Protein AF-A0A550CJ92-F1 (a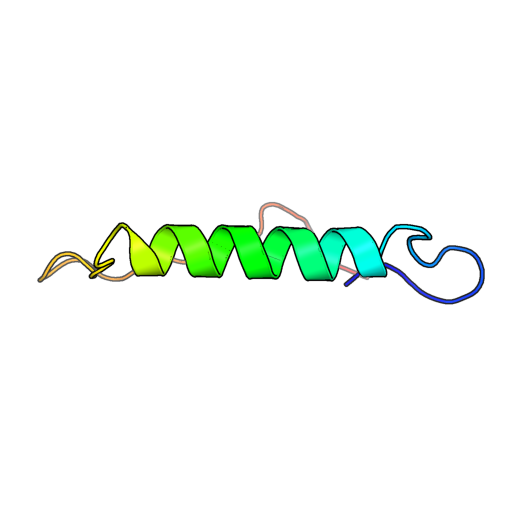fdb_monomer_lite)

Organism: NCBI:txid97359

Radius of gyration: 16.52 Å; chains: 1; bounding box: 37×15×36 Å

pLDDT: mean 86.75, std 10.39, range [46.34, 97.44]

InterPro domains:
  IPR001128 Cytochrome P450 [PF00067] (3-43)
  IPR036396 Cytochrome P450 superfamily [G3DSA:1.10.630.10] (1-50)
  IPR036396 Cytochrome P450 superfamily [SSF48264] (2-45)

Sequence (51 aa):
MYGFGRRICPGRLLADASVFVTVAMSLAAFDIRPIEGTPLPEYKTTGGPIK

Secondary structure (DSSP, 8-state):
----GGGS-TTHHHHHHHHHHHHHHHHHH----PPTT-PPPP----SPP--

Foldseek 3Di:
DQDDDPRRDPCPVVVVVVVVVVVVVPVVVDDDDDDPPDDDDDDDDPDDDDD

Structure (mmCIF, N/CA/C/O backbone):
data_AF-A0A550CJ92-F1
#
_entry.id   AF-A0A550CJ92-F1
#
loop_
_atom_site.group_PDB
_atom_site.id
_atom_site.type_symbol
_atom_site.label_atom_id
_atom_site.label_alt_id
_atom_site.label_comp_id
_atom_site.label_asym_id
_atom_site.label_entity_id
_atom_site.label_seq_id
_atom_site.pdbx_PDB_ins_code
_atom_site.Cartn_x
_atom_site.Cartn_y
_atom_site.Cartn_z
_atom_site.occupancy
_atom_site.B_iso_or_equiv
_atom_site.auth_seq_id
_atom_site.auth_comp_id
_atom_site.auth_asym_id
_atom_site.auth_atom_id
_atom_site.pdbx_PDB_model_num
ATOM 1 N N . MET A 1 1 ? 6.096 4.848 -2.880 1.00 63.97 1 MET A N 1
ATOM 2 C CA . MET A 1 1 ? 6.351 5.210 -4.295 1.00 63.97 1 MET A CA 1
ATOM 3 C C . MET A 1 1 ? 7.277 4.166 -4.914 1.00 63.97 1 MET A C 1
ATOM 5 O O . MET A 1 1 ? 8.208 3.741 -4.246 1.00 63.97 1 MET A O 1
ATOM 9 N N . TYR A 1 2 ? 7.012 3.719 -6.144 1.00 83.25 2 TYR A N 1
ATOM 10 C CA . TYR A 1 2 ? 7.591 2.505 -6.755 1.00 83.25 2 TYR A CA 1
ATOM 11 C C . TYR A 1 2 ? 9.042 2.622 -7.286 1.00 83.25 2 TYR A C 1
ATOM 13 O O . TYR A 1 2 ? 9.404 1.945 -8.249 1.00 83.25 2 TYR A O 1
ATOM 21 N N . GLY A 1 3 ? 9.875 3.473 -6.683 1.00 85.25 3 GLY A N 1
ATOM 22 C CA . GLY A 1 3 ? 11.245 3.741 -7.142 1.00 85.25 3 GLY A CA 1
ATOM 23 C C . GLY A 1 3 ? 11.332 4.710 -8.332 1.00 85.25 3 GLY A C 1
ATOM 24 O O . GLY A 1 3 ? 10.345 5.341 -8.708 1.00 85.25 3 GLY A O 1
ATOM 25 N N . PHE A 1 4 ? 12.532 4.849 -8.909 1.00 88.06 4 PHE A N 1
ATOM 26 C CA . PHE A 1 4 ? 12.844 5.796 -9.990 1.00 88.06 4 PHE A CA 1
ATOM 27 C C . PHE A 1 4 ? 13.845 5.210 -11.006 1.00 88.06 4 PHE A C 1
ATOM 29 O O . PHE A 1 4 ? 14.657 4.337 -10.682 1.00 88.06 4 PHE A O 1
ATOM 36 N N . GLY A 1 5 ? 13.805 5.717 -12.243 1.00 86.19 5 GLY A N 1
ATOM 37 C CA . GLY A 1 5 ? 14.750 5.380 -13.310 1.00 86.19 5 GLY A CA 1
ATOM 38 C C . GLY A 1 5 ? 14.666 3.920 -13.766 1.00 86.19 5 GLY A C 1
ATOM 39 O O . GLY A 1 5 ? 13.596 3.320 -13.797 1.00 86.19 5 GLY A O 1
ATOM 40 N N . ARG A 1 6 ? 15.817 3.319 -14.097 1.00 87.88 6 ARG A N 1
ATOM 41 C CA . ARG A 1 6 ? 15.917 1.932 -14.605 1.00 87.88 6 ARG A CA 1
ATOM 42 C C . ARG A 1 6 ? 15.506 0.847 -13.596 1.00 87.88 6 ARG A C 1
ATOM 44 O O . ARG A 1 6 ? 15.415 -0.313 -13.973 1.00 87.88 6 ARG A O 1
ATOM 51 N N . ARG A 1 7 ? 15.300 1.205 -12.323 1.00 90.00 7 ARG A N 1
ATOM 52 C CA . ARG A 1 7 ? 14.845 0.304 -11.247 1.00 90.00 7 ARG A CA 1
ATOM 53 C C . ARG A 1 7 ? 13.433 0.640 -10.765 1.00 90.00 7 ARG A C 1
ATOM 55 O O . ARG A 1 7 ? 13.073 0.316 -9.637 1.00 90.00 7 ARG A O 1
ATOM 62 N N . ILE A 1 8 ? 12.644 1.326 -11.589 1.00 90.88 8 ILE A N 1
ATOM 63 C CA . ILE A 1 8 ? 11.218 1.481 -11.319 1.00 90.88 8 ILE A CA 1
ATOM 64 C C . ILE A 1 8 ? 10.556 0.100 -11.284 1.00 90.88 8 ILE A C 1
ATOM 66 O O . ILE A 1 8 ? 10.924 -0.776 -12.067 1.00 90.88 8 ILE A O 1
ATOM 70 N N . CYS A 1 9 ? 9.612 -0.113 -10.363 1.00 89.88 9 CYS A N 1
ATOM 71 C CA . CYS A 1 9 ? 8.908 -1.390 -10.262 1.00 89.88 9 CYS A CA 1
ATOM 72 C C . CYS A 1 9 ? 8.294 -1.756 -11.627 1.00 89.88 9 CYS A C 1
ATOM 74 O O . CYS A 1 9 ? 7.397 -1.040 -12.085 1.00 89.88 9 CYS A O 1
ATOM 76 N N . PRO A 1 10 ? 8.724 -2.859 -12.274 1.00 90.19 10 PRO A N 1
ATOM 77 C CA . PRO A 1 10 ? 8.178 -3.248 -13.573 1.00 90.19 10 PRO A CA 1
ATOM 78 C C . PRO A 1 10 ? 6.697 -3.637 -13.461 1.00 90.19 10 PRO A C 1
ATOM 80 O O . PRO A 1 10 ? 5.934 -3.472 -14.405 1.00 90.19 10 PRO A O 1
ATOM 83 N N . GLY A 1 11 ? 6.269 -4.087 -12.276 1.00 93.06 11 GLY A N 1
ATOM 84 C CA . GLY A 1 11 ? 4.883 -4.419 -11.956 1.00 93.06 11 GLY A CA 1
ATOM 85 C C . GLY A 1 11 ? 4.037 -3.242 -11.469 1.00 93.06 11 GLY A C 1
ATOM 86 O O . GLY A 1 11 ? 2.967 -3.481 -10.921 1.00 93.06 11 GLY A O 1
ATOM 87 N N . ARG A 1 12 ? 4.480 -1.984 -11.622 1.00 92.62 12 ARG A N 1
ATOM 88 C CA . ARG A 1 12 ? 3.752 -0.814 -11.094 1.00 92.62 12 ARG A CA 1
ATOM 89 C C . ARG A 1 12 ? 2.297 -0.753 -11.566 1.00 92.62 12 ARG A C 1
ATOM 91 O O . ARG A 1 12 ? 1.420 -0.480 -10.761 1.00 92.62 12 ARG A O 1
ATOM 98 N N . LEU A 1 13 ? 2.044 -1.041 -12.842 1.00 93.31 13 LEU A N 1
ATOM 99 C CA . LEU A 1 13 ? 0.690 -1.020 -13.405 1.00 93.31 13 LEU A CA 1
ATOM 100 C C . LEU A 1 13 ? -0.215 -2.077 -12.757 1.00 93.31 13 LEU A C 1
ATOM 102 O O . LEU A 1 13 ? -1.362 -1.792 -12.430 1.00 93.31 13 LEU A O 1
ATOM 106 N N . LEU A 1 14 ? 0.321 -3.279 -12.528 1.00 94.19 14 LEU A N 1
ATOM 107 C CA . LEU A 1 14 ? -0.400 -4.348 -11.842 1.00 94.19 14 LEU A CA 1
ATOM 108 C C . LEU A 1 14 ? -0.651 -3.993 -10.373 1.00 94.19 14 LEU A C 1
ATOM 110 O O . LEU A 1 14 ? -1.745 -4.230 -9.878 1.00 94.19 14 LEU A O 1
ATOM 114 N N . ALA A 1 15 ? 0.345 -3.423 -9.691 1.00 93.88 15 ALA A N 1
ATOM 115 C CA . ALA A 1 15 ? 0.217 -2.998 -8.301 1.00 93.88 15 ALA A CA 1
ATOM 116 C C . ALA A 1 15 ? -0.820 -1.874 -8.137 1.00 93.88 15 ALA A C 1
ATOM 118 O O . ALA A 1 15 ? -1.646 -1.931 -7.232 1.00 93.88 15 ALA A O 1
ATOM 119 N N . ASP A 1 16 ? -0.826 -0.889 -9.038 1.00 93.75 16 ASP A N 1
ATOM 120 C CA . ASP A 1 16 ? -1.808 0.198 -9.011 1.00 93.75 16 ASP A CA 1
ATOM 121 C C . ASP A 1 16 ? -3.231 -0.339 -9.257 1.00 93.75 16 ASP A C 1
ATOM 123 O O . ASP A 1 16 ? -4.158 0.002 -8.520 1.00 93.75 16 ASP A O 1
ATOM 127 N N . ALA A 1 17 ? -3.404 -1.246 -10.225 1.00 95.56 17 ALA A N 1
ATOM 128 C CA . ALA A 1 17 ? -4.697 -1.876 -10.491 1.00 95.56 17 ALA A CA 1
ATOM 129 C C . ALA A 1 17 ? -5.171 -2.773 -9.333 1.00 95.56 17 ALA A C 1
ATOM 131 O O . ALA A 1 17 ? -6.343 -2.730 -8.957 1.00 95.56 17 ALA A O 1
ATOM 132 N N . SER A 1 18 ? -4.278 -3.574 -8.746 1.00 95.38 18 SER A N 1
ATOM 133 C CA . SER A 1 18 ? -4.641 -4.492 -7.664 1.00 95.38 18 SER A CA 1
ATOM 134 C C . SER A 1 18 ? -5.037 -3.744 -6.395 1.00 95.38 18 SER A C 1
ATOM 136 O O . SER A 1 18 ?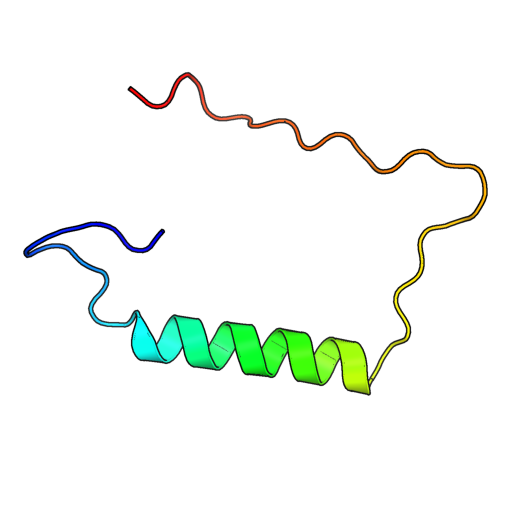 -6.061 -4.073 -5.795 1.00 95.38 18 SER A O 1
ATOM 138 N N . VAL A 1 19 ? -4.292 -2.701 -6.012 1.00 95.19 19 VAL A N 1
ATOM 139 C CA . VAL A 1 19 ? -4.630 -1.862 -4.854 1.00 95.19 19 VAL A CA 1
ATOM 140 C C . VAL A 1 19 ? -5.976 -1.180 -5.071 1.00 95.19 19 VAL A C 1
ATOM 142 O O . VAL A 1 19 ? -6.824 -1.224 -4.180 1.00 95.19 19 VAL A O 1
ATOM 145 N N . PHE A 1 20 ? -6.209 -0.621 -6.262 1.00 95.88 20 PHE A N 1
ATOM 146 C CA . PHE A 1 20 ? -7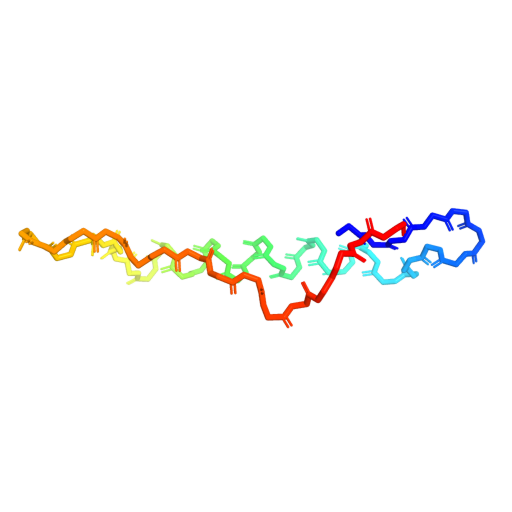.476 0.032 -6.582 1.00 95.88 20 PHE A CA 1
ATOM 147 C C . PHE A 1 20 ? -8.666 -0.917 -6.417 1.00 95.88 20 PHE A C 1
ATOM 149 O O . PHE A 1 20 ? -9.608 -0.609 -5.687 1.00 95.88 20 PHE A O 1
ATOM 156 N N . VAL A 1 21 ? -8.604 -2.094 -7.043 1.00 96.94 21 VAL A N 1
ATOM 157 C CA . VAL A 1 21 ? -9.700 -3.069 -6.983 1.00 96.94 21 VAL A CA 1
ATOM 158 C C . VAL A 1 21 ? -9.891 -3.587 -5.556 1.00 96.94 21 VAL A C 1
ATOM 160 O O . VAL A 1 21 ? -11.025 -3.701 -5.101 1.00 96.94 21 VAL A O 1
ATOM 163 N N . THR A 1 22 ? -8.814 -3.825 -4.804 1.00 96.69 22 THR A N 1
ATOM 164 C CA . THR A 1 22 ? -8.899 -4.300 -3.409 1.00 96.69 22 THR A CA 1
ATOM 165 C C . THR A 1 22 ? -9.607 -3.290 -2.506 1.00 96.69 22 THR A C 1
ATOM 167 O O . THR A 1 22 ? -10.487 -3.662 -1.726 1.00 96.69 22 THR A O 1
ATOM 170 N N . VAL A 1 23 ? -9.274 -2.003 -2.639 1.00 96.44 23 VAL A N 1
ATOM 171 C CA . VAL A 1 23 ? -9.924 -0.932 -1.870 1.00 96.44 23 VAL A CA 1
ATOM 172 C C . VAL A 1 23 ? -11.379 -0.765 -2.308 1.00 96.44 23 VAL A C 1
ATOM 174 O O . VAL A 1 23 ? -12.262 -0.702 -1.455 1.00 96.44 23 VAL A O 1
ATOM 177 N N . ALA A 1 24 ? -11.654 -0.771 -3.615 1.00 96.81 24 ALA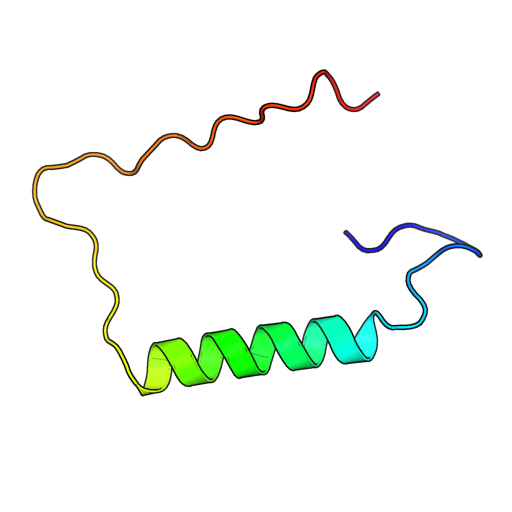 A N 1
ATOM 178 C CA . ALA A 1 24 ? -13.012 -0.659 -4.140 1.00 96.81 24 ALA A CA 1
ATOM 179 C C . ALA A 1 24 ? -13.921 -1.801 -3.654 1.00 96.81 24 ALA A C 1
ATOM 181 O O . ALA A 1 24 ? -15.034 -1.546 -3.203 1.00 96.81 24 ALA A O 1
ATOM 182 N N . MET A 1 25 ? -13.438 -3.047 -3.679 1.00 97.44 25 MET A N 1
ATOM 183 C CA . MET A 1 25 ? -14.184 -4.203 -3.167 1.00 97.44 25 MET A CA 1
ATOM 184 C C . MET A 1 25 ? -14.430 -4.101 -1.660 1.00 97.44 25 MET A C 1
ATOM 186 O O . MET A 1 25 ? -15.529 -4.395 -1.199 1.00 97.44 25 MET A O 1
ATOM 190 N N . SER A 1 26 ? -13.432 -3.644 -0.898 1.00 97.00 26 SER A N 1
ATOM 191 C CA . SER A 1 26 ? -13.565 -3.456 0.552 1.00 97.00 26 SER A CA 1
ATOM 192 C C . SER A 1 26 ? -14.644 -2.423 0.892 1.00 97.00 26 SER A C 1
ATOM 194 O O . SER A 1 26 ? -15.462 -2.672 1.771 1.00 97.00 26 SER A O 1
ATOM 196 N N . LEU A 1 27 ? -14.691 -1.304 0.162 1.00 94.81 27 LEU A N 1
ATOM 197 C CA . LEU A 1 27 ? -15.699 -0.250 0.341 1.00 94.81 27 LEU A CA 1
ATOM 198 C C . LEU A 1 27 ? -17.085 -0.638 -0.192 1.00 94.81 27 LEU A C 1
ATOM 200 O O . LEU A 1 27 ? -18.092 -0.138 0.296 1.00 94.81 27 LEU A O 1
ATOM 204 N N . ALA A 1 28 ? -17.154 -1.514 -1.197 1.00 96.25 28 ALA A N 1
ATOM 205 C CA . ALA A 1 28 ? -18.426 -2.028 -1.700 1.00 96.25 28 ALA A CA 1
ATOM 206 C C . ALA A 1 28 ? -19.068 -3.033 -0.729 1.00 96.25 28 ALA A C 1
ATOM 208 O O . ALA A 1 28 ? -20.292 -3.112 -0.651 1.00 96.25 28 ALA A O 1
ATOM 209 N N . ALA A 1 29 ? -18.253 -3.809 -0.007 1.00 97.06 29 ALA A N 1
ATOM 210 C CA . ALA A 1 29 ? -18.72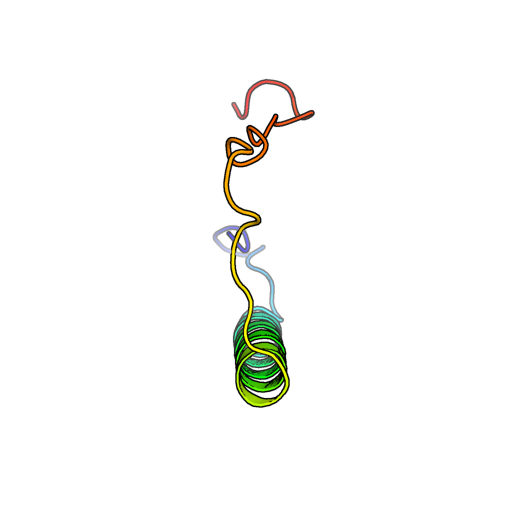7 -4.824 0.932 1.00 97.06 29 ALA A CA 1
ATOM 211 C C . ALA A 1 29 ? -18.963 -4.284 2.353 1.00 97.06 29 ALA A C 1
ATOM 213 O O . ALA A 1 29 ? -19.815 -4.813 3.068 1.00 97.06 29 ALA A O 1
ATOM 214 N N . PHE A 1 30 ? -18.214 -3.262 2.775 1.00 95.75 30 PHE A N 1
ATOM 215 C CA . PHE A 1 30 ? -18.217 -2.769 4.152 1.00 95.75 30 PHE A CA 1
ATOM 216 C C . PHE A 1 30 ? -18.315 -1.246 4.224 1.00 95.75 30 PHE A C 1
ATOM 218 O O . PHE A 1 30 ? -17.732 -0.528 3.417 1.00 95.75 30 PHE A O 1
ATOM 225 N N . ASP A 1 31 ? -18.982 -0.759 5.270 1.00 92.50 31 ASP A N 1
ATOM 226 C CA . ASP A 1 31 ? -18.988 0.652 5.649 1.00 92.50 31 ASP A CA 1
ATOM 227 C C . ASP A 1 31 ? -18.000 0.870 6.809 1.00 92.50 31 ASP A C 1
ATOM 229 O O . ASP A 1 31 ? -18.245 0.461 7.947 1.00 92.50 31 ASP A O 1
ATOM 233 N N . ILE A 1 32 ? -16.838 1.448 6.497 1.00 91.12 32 ILE A N 1
ATOM 234 C CA . ILE A 1 32 ? -15.720 1.617 7.433 1.00 91.12 32 ILE A CA 1
ATOM 235 C C . ILE A 1 32 ? -15.853 2.979 8.111 1.00 91.12 32 ILE A C 1
ATOM 237 O O . ILE A 1 32 ? -15.643 4.017 7.484 1.00 91.12 32 ILE A O 1
ATOM 241 N N . ARG A 1 33 ? -16.147 2.979 9.414 1.00 90.25 33 ARG A N 1
ATOM 242 C CA . ARG A 1 33 ? -16.246 4.199 10.226 1.00 90.25 33 ARG A CA 1
ATOM 243 C C . ARG A 1 33 ? -15.329 4.128 11.449 1.00 90.25 33 ARG A C 1
ATOM 245 O O . ARG A 1 33 ? -15.118 3.038 11.984 1.00 90.25 33 ARG A O 1
ATOM 252 N N . PRO A 1 34 ? -14.775 5.266 11.904 1.00 85.94 34 PRO A N 1
ATOM 253 C CA . PRO A 1 34 ? -14.062 5.320 13.172 1.00 85.94 34 PRO A CA 1
ATOM 254 C C . PRO A 1 34 ? -15.030 5.059 14.330 1.00 85.94 34 PRO A C 1
ATOM 256 O O . PRO A 1 34 ? -16.211 5.396 14.255 1.00 85.94 34 PRO A O 1
ATOM 259 N N . ILE A 1 35 ? -14.520 4.481 15.415 1.00 86.62 35 ILE A N 1
ATOM 260 C CA . ILE A 1 35 ? -15.291 4.343 16.650 1.00 86.62 35 ILE A CA 1
ATOM 261 C C . ILE A 1 35 ? -15.377 5.702 17.359 1.00 86.62 35 ILE A C 1
ATOM 263 O O . ILE A 1 35 ? -14.388 6.433 17.467 1.00 86.62 35 ILE A O 1
ATOM 267 N N . GLU A 1 36 ? -16.578 6.062 17.809 1.00 81.56 36 GLU A N 1
ATOM 268 C CA . GLU A 1 36 ? -16.833 7.343 18.467 1.00 81.56 36 GLU A CA 1
ATOM 269 C C . GLU A 1 36 ? -16.073 7.429 19.799 1.00 81.56 36 GLU A C 1
ATOM 271 O O . GLU A 1 36 ? -16.127 6.522 20.628 1.00 81.56 36 GLU A O 1
ATOM 276 N N . GLY A 1 37 ? -15.348 8.532 20.006 1.00 79.19 37 GLY A N 1
ATOM 277 C CA . GLY A 1 37 ? -14.652 8.818 21.264 1.00 79.19 37 GLY A CA 1
ATOM 278 C C . GLY A 1 37 ? -13.198 8.344 21.354 1.00 79.19 37 GLY A C 1
ATOM 279 O O . GLY A 1 37 ? -12.530 8.692 22.326 1.00 79.19 37 GLY A O 1
ATOM 280 N N . THR A 1 38 ? -12.662 7.629 20.356 1.00 80.38 38 THR A N 1
ATOM 281 C CA . THR A 1 38 ? -11.218 7.331 20.302 1.00 80.38 38 THR A CA 1
ATOM 282 C C . THR A 1 38 ? -10.514 8.178 19.241 1.00 80.38 38 THR A C 1
ATOM 284 O O . THR A 1 38 ? -10.986 8.219 18.101 1.00 80.38 38 THR A O 1
ATOM 287 N N . PRO A 1 39 ? -9.375 8.822 19.556 1.00 81.38 39 PRO A N 1
ATOM 288 C CA . PRO A 1 39 ? -8.557 9.463 18.536 1.00 81.38 39 PRO A CA 1
ATOM 289 C C . PRO A 1 39 ? -8.002 8.407 17.572 1.00 81.38 39 PRO A C 1
ATOM 291 O O . PRO A 1 39 ? -7.684 7.288 17.979 1.00 81.38 39 PRO A O 1
ATOM 294 N N . LEU A 1 40 ? -7.878 8.765 16.291 1.00 82.19 40 LEU A N 1
ATOM 295 C CA . LEU A 1 40 ? -7.233 7.901 15.302 1.00 82.19 40 LEU A CA 1
ATOM 296 C C . LEU A 1 40 ? -5.809 7.556 15.770 1.00 82.19 40 LEU A C 1
ATOM 298 O O . LEU A 1 40 ? -5.115 8.439 16.287 1.00 82.19 40 LEU A O 1
ATOM 302 N N . PRO A 1 41 ? -5.360 6.300 15.604 1.00 83.94 41 PRO A N 1
ATOM 303 C CA . PRO A 1 41 ? -4.016 5.918 16.002 1.00 83.94 41 PRO A CA 1
ATOM 304 C C . PRO A 1 41 ? -2.991 6.737 15.212 1.00 83.94 41 PRO A C 1
ATOM 306 O O . PRO A 1 41 ? -3.059 6.834 13.986 1.00 83.94 41 PRO A O 1
ATOM 309 N N . GLU A 1 42 ? -2.032 7.326 15.923 1.00 82.50 42 GLU A N 1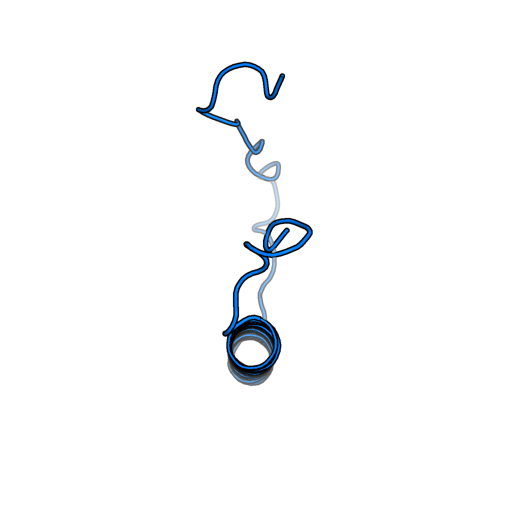
ATOM 310 C CA . GLU A 1 42 ? -0.920 8.039 15.305 1.00 82.50 42 GLU A CA 1
ATOM 311 C C . GLU A 1 42 ? -0.071 7.046 14.502 1.00 82.50 42 GLU A C 1
ATOM 313 O O . GLU A 1 42 ? 0.418 6.047 15.039 1.00 82.50 42 GLU A O 1
ATOM 318 N N . TYR A 1 43 ? 0.114 7.315 13.208 1.00 83.81 43 TYR A N 1
ATOM 319 C CA . TYR A 1 43 ? 1.022 6.518 12.395 1.00 83.81 43 TYR A CA 1
ATOM 320 C C . TYR A 1 43 ? 2.456 6.820 12.848 1.00 83.81 43 TYR A C 1
ATOM 322 O O . TYR A 1 43 ? 2.956 7.935 12.717 1.00 83.81 43 TYR A O 1
ATOM 330 N N . LYS A 1 44 ? 3.133 5.824 13.418 1.00 80.00 44 LYS A N 1
ATOM 331 C CA . LYS A 1 44 ? 4.535 5.949 13.823 1.00 80.00 44 LYS A CA 1
ATOM 332 C C . LYS A 1 44 ? 5.391 5.178 12.839 1.00 80.00 44 LYS A C 1
ATOM 334 O O . LYS A 1 44 ? 5.275 3.961 12.717 1.00 80.00 44 LYS A O 1
ATOM 339 N N . THR A 1 45 ? 6.252 5.884 12.118 1.00 80.19 45 THR A N 1
ATOM 340 C CA . THR A 1 45 ? 7.231 5.250 11.236 1.00 80.19 45 THR A CA 1
ATOM 341 C C . THR A 1 45 ? 8.308 4.580 12.088 1.00 80.19 45 THR A C 1
ATOM 343 O O . THR A 1 45 ? 9.074 5.261 12.763 1.00 80.19 45 THR A O 1
ATOM 346 N N . THR A 1 46 ? 8.404 3.249 12.054 1.00 77.19 46 THR A N 1
ATOM 347 C CA . THR A 1 46 ? 9.492 2.497 12.721 1.00 77.19 46 THR A CA 1
ATOM 348 C C . THR A 1 46 ? 10.823 2.584 11.954 1.00 77.19 46 THR A C 1
ATOM 350 O O . THR A 1 46 ? 11.845 2.083 12.411 1.00 77.19 46 THR A O 1
ATOM 353 N N . GLY A 1 47 ? 10.824 3.209 10.773 1.00 69.38 47 GLY A N 1
ATOM 354 C CA . GLY A 1 47 ? 12.017 3.452 9.967 1.00 69.38 47 GLY A CA 1
ATOM 355 C C . GLY A 1 47 ? 12.710 4.746 10.380 1.00 69.38 47 GLY A C 1
ATOM 356 O O . GLY A 1 47 ? 12.080 5.801 10.404 1.00 69.38 47 GLY A O 1
ATOM 357 N N . GLY A 1 48 ? 14.007 4.658 10.688 1.00 72.12 48 GLY A N 1
ATOM 358 C CA . GLY A 1 48 ? 14.879 5.820 10.871 1.00 72.12 48 GLY A CA 1
ATOM 359 C C . GLY A 1 48 ? 14.927 6.730 9.631 1.00 72.12 48 GLY A C 1
ATOM 360 O O . GLY A 1 48 ? 14.366 6.384 8.589 1.00 72.12 48 GLY A O 1
ATOM 361 N N . PRO A 1 49 ? 15.582 7.901 9.736 1.00 69.31 49 PRO A N 1
ATOM 362 C CA . PRO A 1 49 ? 15.468 8.979 8.761 1.00 69.31 49 PRO A CA 1
ATOM 363 C C . PRO A 1 49 ? 15.745 8.492 7.339 1.00 69.31 49 PRO A C 1
ATOM 365 O O . PRO A 1 49 ? 16.791 7.910 7.049 1.00 69.31 49 PRO A O 1
ATOM 368 N N . ILE A 1 50 ? 14.783 8.772 6.464 1.00 64.94 50 ILE A N 1
ATOM 369 C CA . ILE A 1 50 ? 14.900 8.634 5.018 1.00 64.94 50 ILE A CA 1
ATOM 370 C C . ILE A 1 50 ? 15.874 9.738 4.582 1.00 64.94 50 ILE A C 1
ATOM 372 O O . ILE A 1 50 ? 15.476 10.896 4.464 1.00 64.94 50 ILE A O 1
ATOM 376 N N . LYS A 1 51 ? 17.169 9.416 4.482 1.00 46.34 51 LYS A N 1
ATOM 377 C CA . LYS A 1 51 ? 18.121 10.256 3.744 1.00 46.34 51 LYS A CA 1
ATOM 378 C C . LYS A 1 51 ? 17.878 10.109 2.249 1.00 46.34 51 LYS A C 1
ATOM 380 O O . LYS A 1 51 ? 17.597 8.966 1.822 1.00 46.34 51 LYS A O 1
#